Protein AF-A0A1I2FIY3-F1 (afdb_monomer_lite)

Organism: NCBI:txid684063

Secondary structure (DSSP, 8-state):
---SSTT---TTSB-BHHHHHHHHHHHTTGGGSPPPPP--TTS-TTSTTHHHHHHHHHTTSS---TTS---TTSBPBHHHHHHHHHHHHHHHS--PPPPHHHHHHHHTT-TTGGGS-GGGHHHHHHHHHTTSS--BTTTB--TTSBPBHHHHHHHHHHHHHHTTSS--

Foldseek 3Di:
DDAPDDPHNQQFDFFFLLVLLVCQCVLLVVLPDDQADQQAPVQDPPDPSRSSNSSLVVLPLAAADPVRHRRRRHGDFLLRSLLSLLSVLCSLPPDDFDDPVQLCVQLVQAPCSVVRDPVSSRSQSSCSVLVLDDDPPHRHSRRGHGDGNNNSVSSSVSSCCSSVVDDD

Structure (mmCIF, N/CA/C/O backbone):
data_AF-A0A1I2FIY3-F1
#
_entry.id   AF-A0A1I2FIY3-F1
#
loop_
_atom_site.group_PDB
_atom_site.id
_atom_site.type_symbol
_atom_site.label_atom_id
_atom_site.label_alt_id
_atom_site.label_comp_id
_atom_site.label_asym_id
_atom_site.label_entity_id
_atom_site.label_seq_id
_atom_site.pdbx_PDB_ins_code
_atom_site.Cartn_x
_atom_site.Cartn_y
_atom_site.Cartn_z
_atom_site.occupancy
_atom_site.B_iso_or_equiv
_atom_site.auth_seq_id
_atom_site.auth_comp_id
_atom_site.auth_asym_id
_atom_site.auth_atom_id
_atom_site.pdbx_PDB_model_num
ATOM 1 N N . MET A 1 1 ? -5.330 -11.007 -13.361 1.00 58.09 1 MET A N 1
ATOM 2 C CA . MET A 1 1 ? -4.028 -11.355 -12.741 1.00 58.09 1 MET A CA 1
ATOM 3 C C . MET A 1 1 ? -3.513 -12.671 -13.318 1.00 58.09 1 MET A C 1
ATOM 5 O O . MET A 1 1 ? -4.292 -13.612 -13.394 1.00 58.09 1 MET A O 1
ATOM 9 N N . LYS A 1 2 ? -2.235 -12.756 -13.716 1.00 60.94 2 LYS A N 1
ATOM 10 C CA . LYS A 1 2 ? -1.605 -14.008 -14.195 1.00 60.94 2 LYS A CA 1
ATOM 11 C C . LYS A 1 2 ? -1.086 -14.846 -13.016 1.00 60.94 2 LYS A C 1
ATOM 13 O O . LYS A 1 2 ? -0.684 -14.254 -12.020 1.00 60.94 2 LYS A O 1
ATOM 18 N N . GLY A 1 3 ? -1.134 -16.181 -13.097 1.00 55.81 3 GLY A N 1
ATOM 19 C CA . GLY A 1 3 ? -0.584 -17.090 -12.071 1.00 55.81 3 GLY A CA 1
ATOM 20 C C . GLY A 1 3 ? 0.944 -17.004 -11.951 1.00 55.81 3 GLY A C 1
ATOM 21 O O . GLY A 1 3 ? 1.588 -16.345 -12.761 1.00 55.81 3 GLY A O 1
ATOM 22 N N . THR A 1 4 ? 1.531 -17.671 -10.956 1.00 62.41 4 THR A N 1
ATOM 23 C CA . THR A 1 4 ? 2.983 -17.638 -10.679 1.00 62.41 4 THR A CA 1
ATOM 24 C C . THR A 1 4 ? 3.798 -18.606 -11.548 1.00 62.41 4 THR A C 1
ATOM 26 O O . THR A 1 4 ? 4.973 -18.816 -11.275 1.00 62.41 4 THR A O 1
ATOM 29 N N . GLY A 1 5 ? 3.172 -19.213 -12.562 1.00 55.84 5 GLY A N 1
ATOM 30 C CA . GLY A 1 5 ? 3.678 -20.379 -13.296 1.00 55.84 5 GLY A CA 1
ATOM 31 C C . GLY A 1 5 ? 2.859 -21.639 -12.986 1.00 55.84 5 GLY A C 1
ATOM 32 O O . GLY A 1 5 ? 2.081 -21.653 -12.032 1.00 55.84 5 GLY A O 1
ATOM 33 N N . ASP A 1 6 ? 2.977 -22.667 -13.829 1.00 62.19 6 ASP A N 1
ATOM 34 C CA . ASP A 1 6 ? 2.450 -24.026 -13.599 1.00 62.19 6 ASP A CA 1
ATOM 35 C C . ASP A 1 6 ? 0.972 -24.110 -13.165 1.00 62.19 6 ASP A C 1
ATOM 37 O O . ASP A 1 6 ? 0.615 -24.847 -12.247 1.00 62.19 6 ASP A O 1
ATOM 41 N N . ASN A 1 7 ? 0.089 -23.316 -13.788 1.00 57.41 7 ASN A N 1
ATOM 42 C CA . ASN A 1 7 ? -1.340 -23.215 -13.436 1.00 57.41 7 ASN A CA 1
ATOM 43 C C . ASN A 1 7 ? -1.633 -22.863 -11.960 1.00 57.41 7 ASN A C 1
ATOM 45 O O . ASN A 1 7 ? -2.764 -23.016 -11.497 1.00 57.41 7 ASN A O 1
ATOM 49 N N . THR A 1 8 ? -0.652 -22.343 -11.219 1.00 71.69 8 THR A N 1
ATOM 50 C CA . THR A 1 8 ? -0.778 -22.105 -9.780 1.00 71.69 8 THR A CA 1
ATOM 51 C C . THR A 1 8 ? -0.903 -20.610 -9.484 1.00 71.69 8 THR A C 1
ATOM 53 O O . THR A 1 8 ? -0.129 -19.783 -9.964 1.00 71.69 8 THR A O 1
ATOM 56 N N . PHE A 1 9 ? -1.917 -20.230 -8.701 1.00 70.44 9 PHE A N 1
ATOM 57 C CA . PHE A 1 9 ? -2.157 -18.830 -8.321 1.00 70.44 9 PHE A CA 1
ATOM 58 C C . PHE A 1 9 ? -1.342 -18.382 -7.094 1.00 70.44 9 PHE A C 1
ATOM 60 O O . PHE A 1 9 ? -1.102 -17.186 -6.943 1.00 70.44 9 PHE A O 1
ATOM 67 N N . SER A 1 10 ? -0.910 -19.325 -6.247 1.00 82.75 10 SER A N 1
ATOM 68 C CA . SER A 1 10 ? -0.116 -19.101 -5.023 1.00 82.75 10 SER A CA 1
ATOM 69 C C . SER A 1 10 ? -0.698 -18.012 -4.097 1.00 82.75 10 SER A C 1
ATOM 71 O O . SER A 1 10 ? -0.029 -17.020 -3.812 1.00 82.75 10 SER A O 1
ATOM 73 N N . PRO A 1 11 ? -1.956 -18.162 -3.628 1.00 85.69 11 PRO A N 1
ATOM 74 C CA . PRO A 1 11 ? -2.692 -17.100 -2.931 1.00 85.69 11 PRO A CA 1
ATOM 75 C C . PRO A 1 11 ? -2.042 -16.636 -1.622 1.00 85.69 11 PRO A C 1
ATOM 77 O O . PRO A 1 11 ? -2.090 -15.450 -1.316 1.00 85.69 11 PRO A O 1
ATOM 80 N N . ASN A 1 12 ? -1.422 -17.559 -0.883 1.00 90.44 12 ASN A N 1
ATOM 81 C CA . ASN A 1 12 ? -0.851 -17.308 0.445 1.00 90.44 12 ASN A CA 1
ATOM 82 C C . ASN A 1 12 ? 0.623 -16.889 0.397 1.00 90.44 12 ASN A C 1
ATOM 84 O O . ASN A 1 12 ? 1.270 -16.825 1.434 1.00 90.44 12 ASN A O 1
ATOM 88 N N . ARG A 1 13 ? 1.177 -16.682 -0.802 1.00 93.75 13 ARG A N 1
ATOM 89 C CA . ARG A 1 13 ? 2.555 -16.232 -0.949 1.00 93.75 13 ARG A CA 1
ATOM 90 C C . ARG A 1 13 ? 2.611 -14.728 -0.711 1.00 93.75 13 ARG A C 1
ATOM 92 O O . ARG A 1 13 ? 1.817 -13.988 -1.305 1.00 93.75 13 ARG A O 1
ATOM 99 N N . ASP A 1 14 ? 3.576 -14.309 0.092 1.00 96.38 14 ASP A N 1
ATOM 100 C CA . ASP A 1 14 ? 3.977 -12.913 0.203 1.00 96.38 14 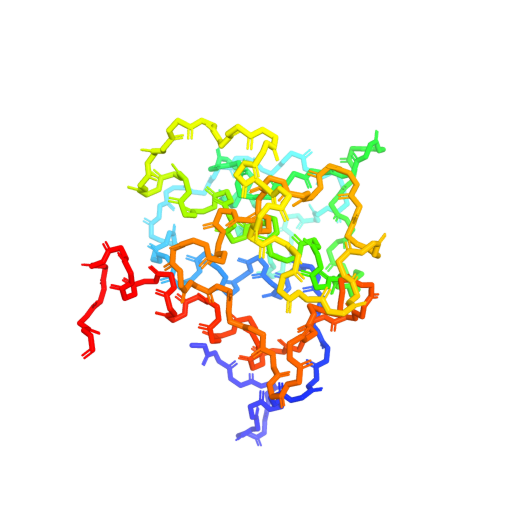ASP A CA 1
ATOM 101 C C . ASP A 1 14 ? 4.401 -12.389 -1.176 1.00 96.38 14 ASP A C 1
ATOM 103 O O . ASP A 1 14 ? 4.859 -13.145 -2.048 1.00 96.38 14 ASP A O 1
ATOM 107 N N . ILE A 1 15 ? 4.161 -11.103 -1.413 1.00 95.94 15 ILE A N 1
ATOM 108 C CA . ILE A 1 15 ? 4.504 -10.473 -2.688 1.00 95.94 15 ILE A CA 1
ATOM 109 C C . ILE A 1 15 ? 5.506 -9.348 -2.505 1.00 95.94 15 ILE A C 1
ATOM 111 O O . ILE A 1 15 ? 5.548 -8.665 -1.477 1.00 95.94 15 ILE A O 1
ATOM 115 N N . THR A 1 16 ? 6.303 -9.136 -3.545 1.00 97.50 16 THR A N 1
ATOM 116 C CA . THR A 1 16 ? 7.218 -8.003 -3.584 1.00 97.50 16 THR A CA 1
ATOM 117 C C . THR A 1 16 ? 6.464 -6.704 -3.838 1.00 97.50 16 THR A C 1
ATOM 119 O O . THR A 1 16 ? 5.336 -6.675 -4.343 1.00 97.50 16 THR A O 1
ATOM 122 N N . ARG A 1 17 ? 7.118 -5.587 -3.537 1.00 97.50 17 ARG A N 1
ATOM 123 C CA . ARG A 1 17 ? 6.605 -4.253 -3.839 1.00 97.50 17 ARG A CA 1
ATOM 124 C C . ARG A 1 17 ? 6.393 -4.039 -5.345 1.00 97.50 17 ARG A C 1
ATOM 126 O O . ARG A 1 17 ? 5.441 -3.363 -5.717 1.00 97.50 17 ARG A O 1
ATOM 133 N N . SER A 1 18 ? 7.223 -4.631 -6.209 1.00 97.19 18 SER A N 1
ATOM 134 C CA . SER A 1 18 ? 7.017 -4.609 -7.665 1.00 97.19 18 SER A CA 1
ATOM 135 C C . SER A 1 18 ? 5.781 -5.401 -8.104 1.00 97.19 18 SER A C 1
ATOM 137 O O . SER A 1 18 ? 4.975 -4.889 -8.878 1.00 97.19 18 SER A O 1
ATOM 139 N N . GLU A 1 19 ? 5.580 -6.609 -7.569 1.00 96.50 19 GLU A N 1
ATOM 140 C CA . GLU A 1 19 ? 4.379 -7.413 -7.826 1.00 96.50 19 GLU A CA 1
ATOM 141 C C . GLU A 1 19 ? 3.108 -6.723 -7.327 1.00 96.50 19 GLU A C 1
ATOM 143 O O . GLU A 1 19 ? 2.074 -6.774 -7.993 1.00 96.50 19 GLU A O 1
ATOM 148 N N . PHE A 1 20 ? 3.186 -6.046 -6.181 1.00 97.12 20 PHE A N 1
ATOM 149 C CA . PHE A 1 20 ? 2.097 -5.229 -5.663 1.00 97.12 20 PHE A CA 1
ATOM 150 C C . PHE A 1 20 ? 1.716 -4.119 -6.652 1.00 97.12 20 PHE A C 1
ATOM 152 O O . PHE A 1 20 ? 0.546 -4.009 -7.024 1.00 97.12 20 PHE A O 1
ATOM 159 N N . SER A 1 21 ? 2.694 -3.324 -7.103 1.00 96.25 21 SER A N 1
ATOM 160 C CA . SER A 1 21 ? 2.463 -2.222 -8.046 1.00 96.25 21 SER A CA 1
ATOM 161 C C . SER A 1 21 ? 1.839 -2.709 -9.352 1.00 96.25 21 SER A C 1
ATOM 163 O O . SER A 1 21 ? 0.859 -2.125 -9.809 1.00 96.25 21 SER A O 1
ATOM 165 N N . GLU A 1 22 ? 2.344 -3.813 -9.909 1.00 95.62 22 GLU A N 1
ATOM 166 C CA . GLU A 1 22 ? 1.779 -4.451 -11.104 1.00 95.62 22 GLU A CA 1
ATOM 167 C C . GLU A 1 22 ? 0.295 -4.795 -10.913 1.00 95.62 22 GLU A C 1
ATOM 169 O O . GLU A 1 22 ? -0.540 -4.451 -11.749 1.00 95.62 22 GLU A O 1
ATOM 174 N N . ILE A 1 23 ? -0.064 -5.448 -9.800 1.00 95.19 23 ILE A N 1
ATOM 175 C CA . ILE A 1 23 ? -1.453 -5.855 -9.535 1.00 95.19 23 ILE A CA 1
ATOM 176 C C . ILE A 1 23 ? -2.378 -4.638 -9.454 1.00 95.19 23 ILE A C 1
ATOM 178 O O . ILE A 1 23 ? -3.481 -4.686 -10.000 1.00 95.19 23 ILE A O 1
ATOM 182 N N . VAL A 1 24 ? -1.945 -3.561 -8.794 1.00 95.50 24 VAL A N 1
ATOM 183 C CA . VAL A 1 24 ? -2.753 -2.343 -8.643 1.00 95.50 24 VAL A CA 1
ATOM 184 C C . VAL A 1 24 ? -2.926 -1.625 -9.980 1.00 95.50 24 VAL A C 1
ATOM 186 O O . VAL A 1 24 ? -4.054 -1.321 -10.355 1.00 95.50 24 VAL A O 1
ATOM 189 N N . VAL A 1 25 ? -1.846 -1.405 -10.732 1.00 95.06 25 VAL A N 1
ATOM 190 C CA . VAL A 1 25 ? -1.891 -0.700 -12.026 1.00 95.06 25 VAL A CA 1
ATOM 191 C C . VAL A 1 25 ? -2.724 -1.466 -13.050 1.00 95.06 25 VAL A C 1
ATOM 193 O O . VAL A 1 25 ? -3.577 -0.879 -13.719 1.00 95.06 25 VAL A O 1
ATOM 196 N N . VAL A 1 26 ? -2.543 -2.788 -13.133 1.00 93.31 26 VAL A N 1
ATOM 197 C CA . VAL A 1 26 ? -3.363 -3.650 -13.994 1.00 93.31 26 VAL A CA 1
ATOM 198 C C . VAL A 1 26 ? -4.818 -3.660 -13.529 1.00 93.31 26 VAL A C 1
ATOM 200 O O . VAL A 1 26 ? -5.720 -3.578 -14.358 1.00 93.31 26 VAL A O 1
ATOM 203 N N . GLY A 1 27 ? -5.063 -3.759 -12.219 1.00 92.00 27 GLY A N 1
ATOM 204 C CA . GLY A 1 27 ? -6.411 -3.783 -11.649 1.00 92.00 27 GLY A CA 1
ATOM 205 C C . GLY A 1 27 ? -7.201 -2.506 -11.926 1.00 92.00 27 GLY A C 1
ATOM 206 O O . GLY A 1 27 ? -8.390 -2.578 -12.209 1.00 92.00 27 GLY A O 1
ATOM 207 N N . LEU A 1 28 ? -6.527 -1.357 -11.912 1.00 92.44 28 LEU A N 1
ATOM 208 C CA . LEU A 1 28 ? -7.104 -0.049 -12.222 1.00 92.44 28 LEU A CA 1
ATOM 209 C C . LEU A 1 28 ? -7.188 0.246 -13.731 1.00 92.44 28 LEU A C 1
ATOM 211 O O . LEU A 1 28 ? -7.662 1.311 -14.112 1.00 92.44 28 LEU A O 1
ATOM 215 N N . GLY A 1 29 ? -6.722 -0.661 -14.598 1.00 91.50 29 GLY A N 1
ATOM 216 C CA . GLY A 1 29 ? -6.761 -0.474 -16.052 1.00 91.50 29 GLY A CA 1
ATOM 217 C C . GLY A 1 29 ? -5.789 0.586 -16.585 1.00 91.50 29 GLY A C 1
ATOM 218 O O . GLY A 1 29 ? -5.954 1.054 -17.708 1.00 91.50 29 GLY A O 1
ATOM 219 N N . LEU A 1 30 ? -4.759 0.954 -15.817 1.00 90.19 30 LEU A N 1
ATOM 220 C CA . LEU A 1 30 ? -3.851 2.062 -16.147 1.00 90.19 30 LEU A CA 1
ATOM 221 C C . LEU A 1 30 ? -2.759 1.688 -17.167 1.00 90.19 30 LEU A C 1
ATOM 223 O O . LEU A 1 30 ? -2.071 2.562 -17.679 1.00 90.19 30 LEU A O 1
ATOM 227 N N . MET A 1 31 ? -2.619 0.402 -17.509 1.00 84.12 31 MET A N 1
ATOM 228 C CA . MET A 1 31 ? -1.607 -0.097 -18.461 1.00 84.12 31 MET A CA 1
ATOM 229 C C . MET A 1 31 ? -1.824 0.346 -19.918 1.00 84.12 31 MET A C 1
ATOM 231 O O . MET A 1 31 ? -0.981 0.072 -20.765 1.00 84.12 31 MET A O 1
ATOM 235 N N . GLY A 1 32 ? -2.964 0.969 -20.232 1.00 77.81 32 GLY A N 1
ATOM 236 C CA . GLY A 1 32 ? -3.255 1.510 -21.563 1.00 77.81 32 GLY A CA 1
ATOM 237 C C . GLY A 1 32 ? -2.797 2.956 -21.773 1.00 77.81 32 GLY A C 1
ATOM 238 O O . GLY A 1 32 ? -3.066 3.512 -22.834 1.00 77.81 32 GLY A O 1
ATOM 239 N N . LEU A 1 33 ? -2.178 3.573 -20.765 1.00 78.06 33 LEU A N 1
ATOM 240 C CA . LEU A 1 33 ? -1.706 4.954 -20.811 1.00 78.06 33 LEU A CA 1
ATOM 241 C C . LEU A 1 33 ? -0.295 5.047 -21.398 1.00 78.06 33 LEU A C 1
ATOM 243 O O . LEU A 1 33 ? 0.456 4.068 -21.395 1.00 78.06 33 LEU A O 1
ATOM 247 N N . ASP A 1 34 ? 0.070 6.245 -21.857 1.00 86.44 34 ASP A N 1
ATOM 248 C CA . ASP A 1 34 ? 1.459 6.553 -22.190 1.00 86.44 34 ASP A CA 1
ATOM 249 C C . ASP A 1 34 ? 2.337 6.325 -20.955 1.00 86.44 34 ASP A C 1
ATOM 251 O O . ASP A 1 34 ? 2.010 6.769 -19.851 1.00 86.44 34 ASP A O 1
ATOM 255 N N . ILE A 1 35 ? 3.437 5.594 -21.138 1.00 85.69 35 ILE A N 1
ATOM 256 C CA . ILE A 1 35 ? 4.333 5.225 -20.042 1.00 85.69 35 ILE A CA 1
ATOM 257 C C . ILE A 1 35 ? 5.174 6.462 -19.684 1.00 85.69 35 ILE A C 1
ATOM 259 O O . ILE A 1 35 ? 5.921 6.944 -20.542 1.00 85.69 35 ILE A O 1
ATOM 263 N N . PRO A 1 36 ? 5.057 6.995 -18.454 1.00 88.75 36 PRO A N 1
ATOM 264 C CA . PRO A 1 36 ? 5.842 8.142 -18.018 1.00 88.75 36 PRO A CA 1
ATOM 265 C C . PRO A 1 36 ? 7.298 7.737 -17.758 1.00 88.75 36 PRO A C 1
ATOM 267 O O . PRO A 1 36 ? 7.632 6.556 -17.679 1.00 88.75 36 PRO A O 1
ATOM 270 N N . GLU A 1 37 ? 8.177 8.724 -17.589 1.00 90.31 37 GLU A N 1
ATOM 271 C CA . GLU A 1 37 ? 9.572 8.464 -17.231 1.00 90.31 37 GLU A CA 1
ATOM 272 C C . GLU A 1 37 ? 9.677 7.853 -15.823 1.00 90.31 37 GLU A C 1
ATOM 274 O O . GLU A 1 37 ? 9.100 8.356 -14.853 1.00 90.31 37 GLU A O 1
ATOM 279 N N . ASN A 1 38 ? 10.438 6.765 -15.693 1.00 90.44 38 ASN A N 1
ATOM 280 C CA . ASN A 1 38 ? 10.755 6.192 -14.393 1.00 90.44 38 ASN A CA 1
ATOM 281 C C . ASN A 1 38 ? 11.765 7.068 -13.628 1.00 90.44 38 ASN A C 1
ATOM 283 O O . ASN A 1 38 ? 12.889 7.290 -14.070 1.00 90.44 38 ASN A O 1
ATOM 287 N N . ASN A 1 39 ? 11.381 7.477 -12.418 1.00 91.00 39 ASN A N 1
ATOM 288 C CA . ASN A 1 39 ? 12.178 8.343 -11.545 1.00 91.00 39 ASN A CA 1
ATOM 289 C C . ASN A 1 39 ? 13.011 7.584 -10.491 1.00 91.00 39 ASN A C 1
ATOM 291 O O . ASN A 1 39 ? 13.671 8.214 -9.662 1.00 91.00 39 ASN A O 1
ATOM 295 N N . PHE A 1 40 ? 12.985 6.246 -10.480 1.00 96.62 40 PHE A N 1
ATOM 296 C CA . PHE A 1 40 ? 13.719 5.430 -9.508 1.00 96.62 40 PHE A CA 1
ATOM 297 C C . PHE A 1 40 ? 14.976 4.815 -10.120 1.00 96.62 40 PHE A C 1
ATOM 299 O O . PHE A 1 40 ? 14.909 4.017 -11.055 1.00 96.62 40 PHE A O 1
ATOM 306 N N . SER A 1 41 ? 16.135 5.131 -9.541 1.00 96.38 41 SER A N 1
ATOM 307 C CA . SER A 1 41 ? 17.436 4.648 -10.025 1.00 96.38 41 SER A CA 1
ATOM 308 C C . SER A 1 41 ? 17.655 3.144 -9.828 1.00 96.38 41 SER A C 1
ATOM 310 O O . SER A 1 41 ? 18.460 2.545 -10.538 1.00 96.38 41 SER A O 1
ATOM 312 N N . ASP A 1 42 ? 16.938 2.517 -8.892 1.00 97.25 42 ASP A N 1
ATOM 313 C CA . ASP A 1 42 ? 16.957 1.073 -8.636 1.00 97.25 42 ASP A CA 1
ATOM 314 C C . ASP A 1 42 ? 15.889 0.296 -9.427 1.00 97.25 42 ASP A C 1
ATOM 316 O O . ASP A 1 42 ? 15.670 -0.895 -9.188 1.00 97.25 42 ASP A O 1
ATOM 320 N N . VAL A 1 43 ? 15.238 0.948 -10.393 1.00 97.19 43 VAL A N 1
ATOM 321 C CA . VAL A 1 43 ? 14.301 0.331 -11.336 1.00 97.19 43 VAL A CA 1
ATOM 322 C C . VAL A 1 43 ? 14.908 0.413 -12.742 1.00 97.19 43 VAL A C 1
ATOM 324 O O . VAL A 1 43 ? 14.831 1.448 -13.398 1.00 97.19 43 VAL A O 1
ATOM 327 N N . PRO A 1 44 ? 15.569 -0.654 -13.224 1.00 95.31 44 PRO A N 1
ATOM 328 C CA . PRO A 1 44 ? 16.124 -0.671 -14.574 1.00 95.31 44 PRO A CA 1
ATOM 329 C C . PRO A 1 44 ? 15.023 -0.609 -15.638 1.00 95.31 44 PRO A C 1
ATOM 331 O O . PRO A 1 44 ? 14.011 -1.287 -15.496 1.00 95.31 44 PRO A O 1
ATOM 334 N N . ALA A 1 45 ? 15.277 0.070 -16.761 1.00 92.88 45 ALA A N 1
ATOM 335 C CA . ALA A 1 45 ? 14.368 0.104 -17.920 1.00 92.88 45 ALA A CA 1
ATOM 336 C C . ALA A 1 45 ? 14.037 -1.290 -18.499 1.00 92.88 45 ALA A C 1
ATOM 338 O O . ALA A 1 45 ? 13.052 -1.468 -19.205 1.00 92.88 45 ALA A O 1
ATOM 339 N N . SER A 1 46 ? 14.870 -2.299 -18.221 1.00 94.31 46 SER A N 1
ATOM 340 C CA . SER A 1 46 ? 14.640 -3.692 -18.620 1.00 94.31 46 SER A CA 1
ATOM 341 C C . SER A 1 46 ? 13.830 -4.506 -17.606 1.00 94.31 46 SER A C 1
ATOM 343 O O . SER A 1 46 ? 13.546 -5.680 -17.856 1.00 94.31 46 SER A O 1
ATOM 345 N N . ALA A 1 47 ? 13.490 -3.939 -16.446 1.00 95.38 47 ALA A N 1
ATOM 346 C CA . ALA A 1 47 ? 12.714 -4.637 -15.436 1.00 95.38 47 ALA A CA 1
ATOM 347 C C . ALA A 1 47 ? 11.273 -4.831 -15.917 1.00 95.38 47 ALA A C 1
ATOM 349 O O . ALA A 1 47 ? 10.624 -3.901 -16.382 1.00 95.38 47 ALA A O 1
ATOM 350 N N . TRP A 1 48 ? 10.737 -6.039 -15.741 1.00 94.69 48 TRP A N 1
ATOM 351 C CA . TRP A 1 48 ? 9.371 -6.373 -16.163 1.00 94.69 48 TRP A CA 1
ATOM 352 C C . TRP A 1 48 ? 8.291 -5.511 -15.489 1.00 94.69 48 TRP A C 1
ATOM 354 O O . TRP A 1 48 ? 7.190 -5.401 -16.013 1.00 94.69 48 TRP A O 1
ATOM 364 N N . TYR A 1 49 ? 8.611 -4.922 -14.334 1.00 94.56 49 TYR A N 1
ATOM 365 C CA . TYR A 1 49 ? 7.732 -4.066 -13.542 1.00 94.56 49 TYR A CA 1
ATOM 366 C C . TYR A 1 49 ? 7.969 -2.568 -13.768 1.00 94.56 49 TYR A C 1
ATOM 368 O O . TYR A 1 49 ? 7.350 -1.764 -13.074 1.00 94.56 49 TYR A O 1
ATOM 376 N N . GLU A 1 50 ? 8.879 -2.173 -14.663 1.00 95.81 50 GLU A N 1
ATOM 377 C CA . GLU A 1 50 ? 9.269 -0.768 -14.821 1.00 95.81 50 GLU A CA 1
ATOM 378 C C . GLU A 1 50 ? 8.070 0.113 -15.191 1.00 95.81 50 GLU A C 1
ATOM 380 O O . GLU A 1 50 ? 7.741 1.012 -14.416 1.00 95.81 50 GLU A O 1
ATOM 385 N N . ASN A 1 51 ? 7.336 -0.241 -16.251 1.00 95.00 51 ASN A N 1
ATOM 386 C CA . ASN A 1 51 ? 6.134 0.483 -16.672 1.00 95.00 51 ASN A CA 1
ATOM 387 C C . ASN A 1 51 ? 5.134 0.664 -15.520 1.00 95.00 51 ASN A C 1
ATOM 389 O O . ASN A 1 51 ? 4.633 1.759 -15.277 1.00 95.00 51 ASN A O 1
ATOM 393 N N . SER A 1 52 ? 4.850 -0.411 -14.783 1.00 95.44 52 SER A N 1
ATOM 394 C CA . SER A 1 52 ? 3.889 -0.383 -13.678 1.00 95.44 52 SER A CA 1
ATOM 395 C C . SER A 1 52 ? 4.357 0.507 -12.535 1.00 95.44 52 SER A C 1
ATOM 397 O O . SER A 1 52 ? 3.556 1.212 -11.928 1.00 95.44 52 SER A O 1
ATOM 399 N N . VAL A 1 53 ? 5.654 0.521 -12.237 1.00 96.44 53 VAL A N 1
ATOM 400 C CA . VAL A 1 53 ? 6.200 1.418 -11.217 1.00 96.44 53 VAL A CA 1
ATOM 401 C C . VAL A 1 53 ? 6.169 2.869 -11.687 1.00 96.44 53 VAL A C 1
ATOM 403 O O . VAL A 1 53 ? 5.771 3.729 -10.902 1.00 96.44 53 VAL A O 1
ATOM 406 N N . ALA A 1 54 ? 6.521 3.139 -12.945 1.00 95.88 54 ALA A N 1
ATOM 407 C CA . ALA A 1 54 ? 6.479 4.478 -13.521 1.00 95.88 54 ALA A CA 1
ATOM 408 C C . ALA A 1 54 ? 5.052 5.048 -13.477 1.00 95.88 54 ALA A C 1
ATOM 410 O O . ALA A 1 54 ? 4.827 6.114 -12.905 1.00 95.88 54 ALA A O 1
ATOM 411 N N . ILE A 1 55 ? 4.066 4.283 -13.959 1.00 96.00 55 ILE A N 1
ATOM 412 C CA . ILE A 1 55 ? 2.647 4.659 -13.925 1.00 96.00 55 ILE A CA 1
ATOM 413 C C . ILE A 1 55 ? 2.173 4.859 -12.479 1.00 96.00 55 ILE A C 1
ATOM 415 O O . ILE A 1 55 ? 1.607 5.897 -12.144 1.00 96.00 55 ILE A O 1
ATOM 419 N N . ALA A 1 56 ? 2.427 3.904 -11.578 1.00 95.94 56 ALA A N 1
ATOM 420 C CA . ALA A 1 56 ? 1.996 4.031 -10.184 1.00 95.94 56 ALA A CA 1
ATOM 421 C C . ALA A 1 56 ? 2.629 5.238 -9.470 1.00 95.94 56 ALA A C 1
ATOM 423 O O . ALA A 1 56 ? 2.011 5.810 -8.568 1.00 95.94 56 ALA A O 1
ATOM 424 N N . SER A 1 57 ? 3.855 5.606 -9.845 1.00 95.94 57 SER A N 1
ATOM 425 C CA . SER A 1 57 ? 4.560 6.775 -9.323 1.00 95.94 57 SER A CA 1
ATOM 426 C C . SER A 1 57 ? 3.966 8.080 -9.842 1.00 95.94 57 SER A C 1
ATOM 428 O O . SER A 1 57 ? 3.737 8.985 -9.044 1.00 95.94 57 SER A O 1
ATOM 430 N N . GLU A 1 58 ? 3.669 8.160 -11.140 1.00 94.88 58 GLU A N 1
ATOM 431 C CA . GLU A 1 58 ? 3.037 9.325 -11.778 1.00 94.88 58 GLU A CA 1
ATOM 432 C C . GLU A 1 58 ? 1.685 9.652 -11.136 1.00 94.88 58 GLU A C 1
ATOM 434 O O . GLU A 1 58 ? 1.408 10.789 -10.763 1.00 94.88 58 GLU A O 1
ATOM 439 N N . PHE A 1 59 ? 0.874 8.623 -10.881 1.00 94.25 59 PHE A N 1
ATOM 440 C CA . PHE A 1 59 ? -0.398 8.781 -10.176 1.00 94.25 59 PHE A CA 1
ATOM 441 C C . PHE A 1 59 ? -0.236 8.970 -8.658 1.00 94.25 59 PHE A C 1
ATOM 443 O O . PHE A 1 59 ? -1.214 9.174 -7.947 1.00 94.25 59 PHE A O 1
ATOM 450 N N . GLY A 1 60 ? 0.981 8.897 -8.117 1.00 94.94 60 GLY A N 1
ATOM 451 C CA . GLY A 1 60 ? 1.245 9.062 -6.687 1.00 94.94 60 GLY A CA 1
ATOM 452 C C . GLY A 1 60 ? 0.730 7.919 -5.805 1.00 94.94 60 GLY A C 1
ATOM 453 O O . GLY A 1 60 ? 0.714 8.062 -4.578 1.00 94.94 60 GLY A O 1
ATOM 454 N N . ILE A 1 61 ? 0.339 6.786 -6.399 1.00 96.31 61 ILE A N 1
ATOM 455 C CA . ILE A 1 61 ? -0.026 5.541 -5.703 1.00 96.31 61 ILE A CA 1
ATOM 456 C C . ILE A 1 61 ? 1.212 5.017 -4.968 1.00 96.31 61 ILE A C 1
ATOM 458 O O . ILE A 1 61 ? 1.202 4.779 -3.753 1.00 96.31 61 ILE A O 1
ATOM 462 N N . VAL A 1 62 ? 2.316 4.916 -5.704 1.00 95.19 62 VAL A N 1
ATOM 463 C CA . VAL A 1 62 ? 3.630 4.543 -5.192 1.00 95.19 62 VAL A CA 1
ATOM 464 C C . VAL A 1 62 ? 4.449 5.797 -4.924 1.00 95.19 62 VAL A C 1
ATOM 466 O O . VAL A 1 62 ? 4.377 6.790 -5.636 1.00 95.19 62 VAL A O 1
ATOM 469 N N . ARG A 1 63 ? 5.259 5.737 -3.868 1.00 94.00 63 ARG A N 1
ATOM 470 C CA . ARG A 1 63 ? 6.313 6.715 -3.584 1.00 94.00 63 ARG A CA 1
ATOM 471 C C . ARG A 1 63 ? 7.592 5.967 -3.239 1.00 94.00 63 ARG A C 1
ATOM 473 O O . ARG A 1 63 ? 7.511 4.856 -2.707 1.00 94.00 63 ARG A O 1
ATOM 480 N N . GLY A 1 64 ? 8.744 6.565 -3.520 1.00 91.25 64 GLY A N 1
ATOM 481 C CA . GLY A 1 64 ? 10.026 6.047 -3.049 1.00 91.25 64 GLY A CA 1
ATOM 482 C C . GLY A 1 64 ? 10.137 6.092 -1.527 1.00 91.25 64 GLY A C 1
ATOM 483 O O . GLY A 1 64 ? 9.362 6.765 -0.840 1.00 91.25 64 GLY A O 1
ATOM 484 N N . TYR A 1 65 ? 11.116 5.371 -1.001 1.00 91.62 65 TYR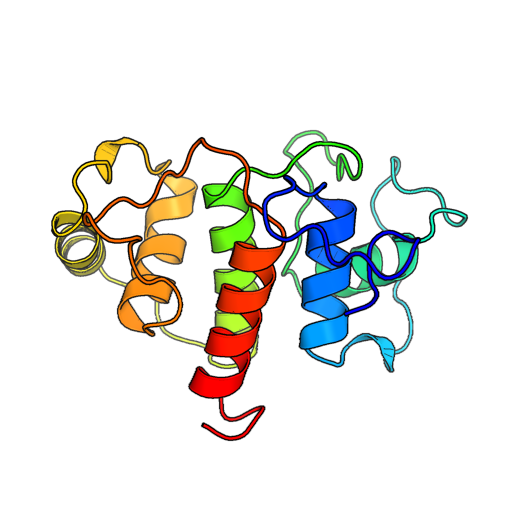 A N 1
ATOM 485 C CA . TYR A 1 65 ? 11.560 5.534 0.376 1.00 91.62 65 TYR A CA 1
ATOM 486 C C . TYR A 1 65 ? 12.334 6.851 0.542 1.00 91.62 65 TYR A C 1
ATOM 488 O O . TYR A 1 65 ? 12.636 7.548 -0.426 1.00 91.62 65 TYR A O 1
ATOM 496 N N . SER A 1 66 ? 12.674 7.211 1.782 1.00 90.00 66 SER A N 1
ATOM 497 C CA . SER A 1 66 ? 13.394 8.457 2.095 1.00 90.00 66 SER A CA 1
ATOM 498 C C . SER A 1 66 ? 14.769 8.572 1.426 1.00 90.00 66 SER A C 1
ATOM 500 O O . SER A 1 66 ? 15.284 9.675 1.276 1.00 90.00 66 SER A O 1
ATOM 502 N N . ASN A 1 67 ? 15.355 7.449 1.009 1.00 91.88 67 ASN A N 1
ATOM 503 C CA . ASN A 1 67 ? 16.600 7.383 0.245 1.00 91.88 67 ASN A CA 1
ATOM 504 C C . ASN A 1 67 ? 16.404 7.569 -1.275 1.00 91.88 67 ASN A C 1
ATOM 506 O O . ASN A 1 67 ? 17.370 7.445 -2.021 1.00 91.88 67 ASN A O 1
ATOM 510 N N . GLY A 1 68 ? 15.176 7.824 -1.736 1.00 91.69 68 GLY A N 1
ATOM 511 C CA . GLY A 1 68 ? 14.839 7.993 -3.150 1.00 91.69 68 GLY A CA 1
ATOM 512 C C . GLY A 1 68 ? 14.684 6.691 -3.940 1.00 91.69 68 GLY A C 1
ATOM 513 O O . GLY A 1 68 ? 14.419 6.756 -5.135 1.00 91.69 68 GLY A O 1
ATOM 514 N N . LEU A 1 69 ? 14.822 5.521 -3.306 1.00 96.62 69 LEU A N 1
ATOM 515 C CA . LEU A 1 69 ? 14.730 4.217 -3.975 1.00 96.62 69 LEU A CA 1
ATOM 516 C C . LEU A 1 69 ? 13.315 3.634 -3.913 1.00 96.62 69 LEU A C 1
ATOM 518 O O . LEU A 1 69 ? 12.549 3.918 -2.985 1.00 96.62 69 LEU A O 1
ATOM 522 N N . PHE A 1 70 ? 12.976 2.772 -4.869 1.00 97.19 70 PHE A N 1
ATOM 523 C CA . PHE A 1 70 ? 11.713 2.037 -4.880 1.00 97.19 70 PHE A CA 1
ATOM 524 C C . PHE A 1 70 ? 11.768 0.747 -4.046 1.00 97.19 70 PHE A C 1
ATOM 526 O O . PHE A 1 70 ? 10.786 0.417 -3.384 1.00 97.19 70 PHE A O 1
ATOM 533 N N . ASN A 1 71 ? 12.903 0.045 -4.038 1.00 96.88 71 ASN A N 1
ATOM 534 C CA . ASN A 1 71 ? 13.134 -1.287 -3.468 1.00 96.88 71 ASN A CA 1
ATOM 535 C C . ASN A 1 71 ? 12.138 -2.341 -3.980 1.00 96.88 71 ASN A C 1
ATOM 537 O O . ASN A 1 71 ? 11.450 -3.009 -3.205 1.00 96.88 71 ASN A O 1
ATOM 541 N N . GLY A 1 72 ? 12.056 -2.504 -5.304 1.00 95.81 72 GLY A N 1
ATOM 542 C CA . GLY A 1 72 ? 11.028 -3.336 -5.945 1.00 95.81 72 GLY A CA 1
ATOM 543 C C . GLY A 1 72 ? 11.031 -4.816 -5.552 1.00 95.81 72 GLY A C 1
ATOM 544 O O . GLY A 1 72 ? 9.964 -5.415 -5.470 1.00 95.81 72 GLY A O 1
ATOM 545 N N . ASN A 1 73 ? 12.198 -5.393 -5.253 1.00 96.44 73 ASN A N 1
ATOM 546 C CA . ASN A 1 73 ? 12.331 -6.807 -4.871 1.00 96.44 73 ASN A CA 1
ATOM 547 C C . ASN A 1 73 ? 12.077 -7.073 -3.380 1.00 96.44 73 ASN A C 1
ATOM 549 O O . ASN A 1 73 ? 12.104 -8.224 -2.954 1.00 96.44 73 ASN A O 1
ATOM 553 N N . GLN A 1 74 ? 11.860 -6.030 -2.579 1.00 97.06 74 GLN A N 1
ATOM 554 C CA . GLN A 1 74 ? 11.549 -6.182 -1.165 1.00 97.06 74 GLN A CA 1
ATOM 555 C C . GLN A 1 74 ? 10.088 -6.614 -1.000 1.00 97.06 74 GLN A C 1
ATOM 557 O O . GLN A 1 74 ? 9.200 -6.065 -1.659 1.00 97.06 74 GLN A O 1
ATOM 562 N N . GLU A 1 75 ? 9.832 -7.568 -0.106 1.00 97.62 75 GLU A N 1
ATOM 563 C CA . GLU A 1 75 ? 8.472 -7.886 0.337 1.00 97.62 75 GLU A CA 1
ATOM 564 C C . GLU A 1 75 ? 7.820 -6.650 0.962 1.00 97.62 75 GLU A C 1
ATOM 566 O O . GLU A 1 75 ? 8.463 -5.866 1.670 1.00 97.62 75 GLU A O 1
ATOM 571 N N . ILE A 1 76 ? 6.546 -6.442 0.642 1.00 97.19 76 ILE A N 1
ATOM 572 C CA . ILE A 1 76 ? 5.804 -5.269 1.096 1.00 97.19 76 ILE A CA 1
ATOM 573 C C . ILE A 1 76 ? 5.004 -5.610 2.353 1.00 97.19 76 ILE A C 1
ATOM 575 O O . ILE A 1 76 ? 4.255 -6.591 2.394 1.00 97.19 76 ILE A O 1
ATOM 579 N N . THR A 1 77 ? 5.127 -4.765 3.379 1.00 97.38 77 THR A N 1
ATOM 580 C CA . THR A 1 77 ? 4.302 -4.922 4.576 1.00 97.38 77 THR A CA 1
ATOM 581 C C . THR A 1 77 ? 2.851 -4.573 4.273 1.00 97.38 77 THR A C 1
ATOM 583 O O . THR A 1 77 ? 2.528 -3.767 3.392 1.00 97.38 77 THR A O 1
ATOM 586 N N . ARG A 1 78 ? 1.944 -5.147 5.052 1.00 96.12 78 ARG A N 1
ATOM 587 C CA . ARG A 1 78 ? 0.512 -4.935 4.911 1.00 96.12 78 ARG A CA 1
ATOM 588 C C . ARG A 1 78 ? 0.127 -3.472 5.097 1.00 96.12 78 ARG A C 1
ATOM 590 O O . ARG A 1 78 ? -0.663 -2.969 4.305 1.00 96.12 78 ARG A O 1
ATOM 597 N N . GLU A 1 79 ? 0.729 -2.754 6.049 1.00 96.50 79 GLU A N 1
ATOM 598 C CA . GLU A 1 79 ? 0.479 -1.313 6.210 1.00 96.50 79 GLU A CA 1
ATOM 599 C C . GLU A 1 79 ? 0.949 -0.488 5.002 1.00 96.50 79 GLU A C 1
ATOM 601 O O . GLU A 1 79 ? 0.255 0.436 4.586 1.00 96.50 79 GLU A O 1
ATOM 606 N N . GLN A 1 80 ? 2.086 -0.841 4.390 1.00 97.69 80 GLN A N 1
ATOM 607 C CA . GLN A 1 80 ? 2.574 -0.159 3.191 1.00 97.69 80 GLN A CA 1
ATOM 608 C C . GLN A 1 80 ? 1.634 -0.390 2.005 1.00 97.69 80 GLN A C 1
ATOM 610 O O . GLN A 1 80 ? 1.305 0.561 1.297 1.00 97.69 80 GLN A O 1
ATOM 615 N N . GLY A 1 81 ? 1.179 -1.631 1.811 1.00 97.69 81 GLY A N 1
ATOM 616 C CA . GLY A 1 81 ? 0.213 -1.970 0.768 1.00 97.69 81 GLY A CA 1
ATOM 617 C C . GLY A 1 81 ? -1.124 -1.250 0.961 1.00 97.69 81 GLY A C 1
ATOM 618 O O . GLY A 1 81 ? -1.632 -0.633 0.028 1.00 97.69 81 GLY A O 1
ATOM 619 N N . ILE A 1 82 ? -1.662 -1.245 2.184 1.00 97.38 82 ILE A N 1
ATOM 620 C CA . ILE A 1 82 ? -2.902 -0.530 2.532 1.00 97.38 82 ILE A CA 1
ATOM 621 C C . ILE A 1 82 ? -2.786 0.961 2.201 1.00 97.38 82 ILE A C 1
ATOM 623 O O . ILE A 1 82 ? -3.681 1.515 1.570 1.00 97.38 82 ILE A O 1
ATOM 627 N N . VAL A 1 83 ? -1.669 1.601 2.552 1.00 98.00 83 VAL A N 1
ATOM 628 C CA . VAL A 1 83 ? -1.433 3.018 2.239 1.00 98.00 83 VAL A CA 1
ATOM 629 C C . VAL A 1 83 ? -1.421 3.286 0.732 1.00 98.00 83 VAL A C 1
ATOM 631 O O . VAL A 1 83 ? -1.969 4.288 0.277 1.00 98.00 83 VAL A O 1
ATOM 634 N N . MET A 1 84 ? -0.854 2.388 -0.076 1.00 98.06 84 MET A N 1
ATOM 635 C CA . MET A 1 84 ? -0.914 2.530 -1.536 1.00 98.06 84 MET A CA 1
ATOM 636 C C . MET A 1 84 ? -2.336 2.374 -2.084 1.00 98.06 84 MET A C 1
ATOM 638 O O . MET A 1 84 ? -2.740 3.159 -2.939 1.00 98.06 84 MET A O 1
ATOM 642 N N . ILE A 1 85 ? -3.121 1.420 -1.570 1.00 98.25 85 ILE A N 1
ATOM 643 C CA . ILE A 1 85 ? -4.542 1.285 -1.939 1.00 98.25 85 ILE A CA 1
ATOM 644 C C . ILE A 1 85 ? -5.333 2.527 -1.516 1.00 98.25 85 ILE A C 1
ATOM 646 O O . ILE A 1 85 ? -6.196 2.973 -2.264 1.00 98.25 85 ILE A O 1
ATOM 650 N N . ALA A 1 86 ? -5.031 3.124 -0.361 1.00 98.12 86 ALA A N 1
ATOM 651 C CA . ALA A 1 86 ? -5.701 4.334 0.114 1.00 98.12 86 ALA A CA 1
ATOM 652 C C . ALA A 1 86 ? -5.433 5.527 -0.807 1.00 98.12 86 ALA A C 1
ATOM 654 O O . ALA A 1 86 ? -6.345 6.292 -1.117 1.00 98.12 86 ALA A O 1
ATOM 655 N N . ARG A 1 87 ? -4.203 5.646 -1.317 1.00 97.88 87 ARG A N 1
ATOM 656 C CA . ARG A 1 87 ? -3.855 6.648 -2.332 1.00 97.88 87 ARG A CA 1
ATOM 657 C C . ARG A 1 87 ? -4.616 6.409 -3.628 1.00 97.88 87 ARG A C 1
ATOM 659 O O . ARG A 1 87 ? -5.224 7.346 -4.129 1.00 97.88 87 ARG A O 1
ATOM 666 N N . ALA A 1 88 ? -4.650 5.169 -4.120 1.00 97.56 88 ALA A N 1
ATOM 667 C CA . ALA A 1 88 ? -5.448 4.813 -5.293 1.00 97.56 88 ALA A CA 1
ATOM 668 C C . ALA A 1 88 ? -6.937 5.148 -5.100 1.00 97.56 88 ALA A C 1
ATOM 670 O O . ALA A 1 88 ? -7.548 5.775 -5.960 1.00 97.56 88 ALA A O 1
ATOM 671 N N . TYR A 1 89 ? -7.499 4.808 -3.939 1.00 97.69 89 TYR A N 1
ATOM 672 C CA . TYR A 1 89 ? -8.869 5.152 -3.576 1.00 97.69 89 TYR A CA 1
ATOM 673 C C . TYR A 1 89 ? -9.111 6.661 -3.603 1.00 97.69 89 TYR A C 1
ATOM 675 O O . TYR A 1 89 ? -10.073 7.106 -4.217 1.00 97.69 89 TYR A O 1
ATOM 683 N N . ASN A 1 90 ? -8.226 7.456 -2.999 1.00 96.12 90 ASN A N 1
ATOM 684 C CA . ASN A 1 90 ? -8.379 8.907 -2.947 1.00 96.12 90 ASN A CA 1
ATOM 685 C C . ASN A 1 90 ? -8.189 9.592 -4.314 1.00 96.12 90 ASN A C 1
ATOM 687 O O . ASN A 1 90 ? -8.700 10.688 -4.511 1.00 96.12 90 ASN A O 1
ATOM 691 N N . LEU A 1 91 ? -7.472 8.974 -5.258 1.00 94.94 91 LEU A N 1
ATOM 692 C CA . LEU A 1 91 ? -7.409 9.462 -6.642 1.00 94.94 91 LEU A CA 1
ATOM 693 C C . LEU A 1 91 ? -8.749 9.293 -7.363 1.00 94.94 91 LEU A C 1
ATOM 695 O O . LEU A 1 91 ? -9.154 10.177 -8.111 1.00 94.94 91 LEU A O 1
ATOM 699 N N . ILE A 1 92 ? -9.423 8.162 -7.138 1.00 95.31 92 ILE A N 1
ATOM 700 C CA . ILE A 1 92 ? -10.702 7.835 -7.784 1.00 95.31 92 ILE A CA 1
ATOM 701 C C . ILE A 1 92 ? -11.862 8.566 -7.101 1.00 95.31 92 ILE A C 1
ATOM 703 O O . ILE A 1 92 ? -12.752 9.095 -7.761 1.00 95.31 92 ILE A O 1
ATOM 707 N N . ASN A 1 93 ? -11.843 8.607 -5.771 1.00 95.25 93 ASN A N 1
ATOM 708 C CA . ASN A 1 93 ? -12.859 9.228 -4.938 1.00 95.25 93 ASN A CA 1
ATOM 709 C C . ASN A 1 93 ? -12.195 10.160 -3.909 1.00 95.25 93 ASN A C 1
ATOM 711 O O . ASN A 1 93 ? -11.971 9.750 -2.765 1.00 95.25 93 ASN A O 1
ATOM 715 N N . PRO A 1 94 ? -11.850 11.403 -4.294 1.00 94.81 94 PRO A N 1
ATOM 716 C CA . PRO A 1 94 ? -11.234 12.366 -3.390 1.00 94.81 94 PRO A CA 1
ATOM 717 C C . PRO A 1 94 ? -12.140 12.682 -2.199 1.00 94.81 94 PRO A C 1
ATOM 719 O O . PRO A 1 94 ? -13.298 13.063 -2.369 1.00 94.81 94 PRO A O 1
ATOM 722 N N . GLN A 1 95 ? -11.605 12.554 -0.985 1.00 90.81 95 GLN A N 1
ATOM 723 C CA . GLN A 1 95 ? -12.340 12.815 0.254 1.00 90.81 95 GLN A CA 1
ATOM 724 C C . GLN A 1 95 ? -11.553 13.775 1.161 1.00 90.81 95 GLN A C 1
ATOM 726 O O . GLN A 1 95 ? -10.320 13.718 1.195 1.00 90.81 95 GLN A O 1
ATOM 731 N N . PRO A 1 96 ? -12.226 14.649 1.933 1.00 95.12 96 PRO A N 1
ATOM 732 C CA . PRO A 1 96 ? -11.549 15.491 2.919 1.00 95.12 96 PRO A CA 1
ATOM 733 C C . PRO A 1 96 ? -10.881 14.624 3.987 1.00 95.12 96 PRO A C 1
ATOM 735 O O . PRO A 1 96 ? -11.394 13.555 4.301 1.00 95.12 96 PRO A O 1
ATOM 738 N N . ALA A 1 97 ? -9.770 15.074 4.574 1.00 95.31 97 ALA A N 1
ATOM 739 C CA . ALA A 1 97 ? -9.094 14.342 5.649 1.00 95.31 97 ALA A CA 1
ATOM 740 C C . ALA A 1 97 ? -10.052 13.995 6.807 1.00 95.31 97 ALA A C 1
ATOM 742 O O . ALA A 1 97 ? -10.950 14.770 7.139 1.00 95.31 97 ALA A O 1
ATOM 743 N N . LEU A 1 98 ? -9.856 12.821 7.414 1.00 97.12 98 LEU A N 1
ATOM 744 C CA . LEU A 1 98 ? -10.584 12.436 8.624 1.00 97.12 98 LEU A CA 1
ATOM 745 C C . LEU A 1 98 ? -10.085 13.262 9.812 1.00 97.12 98 LEU A C 1
ATOM 747 O O . LEU A 1 98 ? -8.900 13.582 9.882 1.00 97.12 98 LEU A O 1
ATOM 751 N N . SER A 1 99 ? -10.969 13.572 10.762 1.00 98.25 99 SER A N 1
ATOM 752 C CA . SER A 1 99 ? -10.539 14.101 12.058 1.00 98.25 99 SER A CA 1
ATOM 753 C C . SER A 1 99 ? -9.819 13.020 12.870 1.00 98.25 99 SER A C 1
ATOM 755 O O . SER A 1 99 ? -10.115 11.832 12.722 1.00 98.25 99 SER A O 1
ATOM 757 N N . GLU A 1 100 ? -8.923 13.423 13.773 1.00 97.81 100 GLU A N 1
ATOM 758 C CA . GLU A 1 100 ? -8.225 12.491 14.676 1.00 97.81 100 GLU A CA 1
ATOM 759 C C . GLU A 1 100 ? -9.207 11.643 15.497 1.00 97.81 100 GLU A C 1
ATOM 761 O O . GLU A 1 100 ? -9.065 10.427 15.571 1.00 97.81 100 GLU A O 1
ATOM 766 N N . GLU A 1 101 ? -10.286 12.249 15.999 1.00 98.06 101 GLU A N 1
ATOM 767 C CA . GLU A 1 101 ? -11.355 11.549 16.728 1.00 98.06 101 GLU A CA 1
ATOM 768 C C . GLU A 1 101 ? -12.006 10.441 15.885 1.00 98.06 101 GLU A C 1
ATOM 770 O O . GLU A 1 101 ? -12.302 9.348 16.377 1.00 98.06 101 GLU A O 1
ATOM 775 N N . ARG A 1 102 ? -12.218 10.701 14.588 1.00 97.50 102 ARG A N 1
ATOM 776 C CA . ARG A 1 102 ? -12.785 9.718 13.662 1.00 97.50 102 ARG A CA 1
ATOM 777 C C . ARG A 1 102 ? -11.786 8.605 13.358 1.00 97.50 102 ARG A C 1
ATOM 779 O O . ARG A 1 102 ? -12.188 7.444 13.305 1.00 97.50 102 ARG A O 1
ATOM 786 N N . ILE A 1 103 ? -10.507 8.942 13.189 1.00 98.19 103 ILE A N 1
ATOM 787 C CA . ILE A 1 103 ? -9.422 7.969 13.002 1.00 98.19 103 ILE A CA 1
ATOM 788 C C . ILE A 1 103 ? -9.333 7.044 14.222 1.00 98.19 103 ILE A C 1
ATOM 790 O O . ILE A 1 103 ? -9.344 5.824 14.058 1.00 98.19 103 ILE A O 1
ATOM 794 N N . ASP A 1 104 ? -9.293 7.604 15.432 1.00 97.19 104 ASP A N 1
ATOM 795 C CA . ASP A 1 104 ? -9.278 6.850 16.689 1.00 97.19 104 ASP A CA 1
ATOM 796 C C . ASP A 1 104 ? -10.488 5.917 16.794 1.00 97.19 104 ASP A C 1
ATOM 798 O O . ASP A 1 104 ? -10.329 4.727 17.063 1.00 97.19 104 ASP A O 1
ATOM 802 N N . SER A 1 105 ? -11.692 6.423 16.510 1.00 96.50 105 SER A N 1
ATOM 803 C CA . SER A 1 105 ? -12.922 5.629 16.573 1.00 96.50 105 SER A CA 1
ATOM 804 C C . SER A 1 105 ? -12.931 4.448 15.600 1.00 96.50 105 SER A C 1
ATOM 806 O O . SER A 1 105 ? -13.442 3.388 15.958 1.00 96.50 105 SER A O 1
ATOM 808 N N . LEU A 1 106 ? -12.414 4.614 14.379 1.00 95.25 106 LEU A N 1
ATOM 809 C CA . LEU A 1 106 ? -12.365 3.544 13.375 1.00 95.25 106 LEU A CA 1
ATOM 810 C C . LEU A 1 106 ? -11.315 2.484 13.732 1.00 95.25 106 LEU A C 1
ATOM 812 O O . LEU A 1 106 ? -11.551 1.290 13.554 1.00 95.25 106 LEU A O 1
ATOM 816 N N . LEU A 1 107 ? -10.167 2.912 14.262 1.00 95.19 107 LEU A N 1
ATOM 817 C CA . LEU A 1 107 ? -9.082 2.015 14.656 1.00 95.19 107 LEU A CA 1
ATOM 818 C C . LEU A 1 107 ? -9.364 1.281 15.974 1.00 95.19 107 LEU A C 1
ATOM 820 O O . LEU A 1 107 ? -8.894 0.161 16.140 1.00 95.19 107 LEU A O 1
ATOM 824 N N . ALA A 1 108 ? -10.160 1.855 16.882 1.00 93.69 108 ALA A N 1
ATOM 825 C CA . ALA A 1 108 ? -10.486 1.259 18.183 1.00 93.69 108 ALA A CA 1
ATOM 826 C C . ALA A 1 108 ? -11.138 -0.131 18.089 1.00 93.69 108 ALA A C 1
ATOM 828 O O . ALA A 1 108 ? -11.073 -0.907 19.040 1.00 93.69 108 ALA A O 1
ATOM 829 N N . GLY A 1 109 ? -11.745 -0.459 16.943 1.00 89.25 109 GLY A N 1
ATOM 830 C CA . GLY A 1 109 ? -12.291 -1.786 16.680 1.00 89.25 109 GLY A CA 1
ATOM 831 C C . GLY A 1 109 ? -11.235 -2.882 16.525 1.00 89.25 109 GLY A C 1
ATOM 832 O O . GLY A 1 109 ? -11.614 -4.045 16.536 1.00 89.25 109 GLY A O 1
ATOM 833 N N . TYR A 1 110 ? -9.945 -2.549 16.388 1.00 93.25 110 TYR A N 1
ATOM 834 C CA . TYR A 1 110 ? -8.886 -3.499 16.052 1.00 93.25 110 TYR A CA 1
ATOM 835 C C . TYR A 1 110 ? -7.892 -3.699 17.199 1.00 93.25 110 TYR A C 1
ATOM 837 O O . TYR A 1 110 ? -7.304 -2.745 17.710 1.00 93.25 110 TYR A O 1
ATOM 845 N N . GLY A 1 111 ? -7.658 -4.959 17.579 1.00 93.00 111 GLY A N 1
ATOM 846 C CA . GLY A 1 111 ? -6.838 -5.309 18.748 1.00 93.00 111 GLY A CA 1
ATOM 847 C C . GLY A 1 111 ? -5.356 -4.938 18.620 1.00 93.00 111 GLY A C 1
ATOM 848 O O . GLY A 1 111 ? -4.662 -4.774 19.620 1.00 93.00 111 GLY A O 1
ATOM 849 N N . ASP A 1 112 ? -4.873 -4.769 17.392 1.00 94.31 112 ASP A N 1
ATOM 850 C CA . ASP A 1 112 ? -3.495 -4.425 17.052 1.00 94.31 112 ASP A CA 1
ATOM 851 C C . ASP A 1 112 ? -3.358 -3.011 16.461 1.00 94.31 112 ASP A C 1
ATOM 853 O O . ASP A 1 112 ? -2.316 -2.677 15.893 1.00 94.31 112 ASP A O 1
ATOM 857 N N . ALA A 1 113 ? -4.368 -2.150 16.635 1.00 94.19 113 ALA A N 1
ATOM 858 C CA . ALA A 1 113 ? -4.366 -0.770 16.143 1.00 94.19 113 ALA A CA 1
ATOM 859 C C . ALA A 1 113 ? -3.128 0.037 16.571 1.00 94.19 113 ALA A C 1
ATOM 861 O O . ALA A 1 113 ? -2.614 0.843 15.797 1.00 94.19 113 ALA A O 1
ATOM 862 N N . ALA A 1 114 ? -2.597 -0.219 17.771 1.00 96.25 114 ALA A N 1
ATOM 863 C CA . ALA A 1 114 ? -1.376 0.418 18.270 1.00 96.25 114 ALA A CA 1
ATOM 864 C C . ALA A 1 114 ? -0.116 0.082 17.444 1.00 96.25 114 ALA A C 1
ATOM 866 O O . ALA A 1 114 ? 0.881 0.795 17.530 1.00 96.25 114 ALA A O 1
ATOM 867 N N . SER A 1 115 ? -0.147 -0.985 16.639 1.00 96.62 115 SER A N 1
ATOM 868 C CA . SER A 1 115 ? 0.956 -1.372 15.749 1.00 96.62 115 SER A CA 1
ATOM 869 C C . SER A 1 115 ? 0.924 -0.645 14.401 1.00 96.62 115 SER A C 1
ATOM 871 O O . SER A 1 115 ? 1.892 -0.726 13.639 1.00 96.62 115 SER A O 1
ATOM 873 N N . VAL A 1 116 ? -0.162 0.068 14.086 1.00 97.38 116 VAL A N 1
ATOM 874 C CA . VAL A 1 116 ? -0.253 0.902 12.883 1.00 97.38 116 VAL A CA 1
ATOM 875 C C . VAL A 1 116 ? 0.674 2.098 13.055 1.00 97.38 116 VAL A C 1
ATOM 877 O O . VAL A 1 116 ? 0.562 2.857 14.018 1.00 97.38 116 VAL A O 1
ATOM 880 N N . ALA A 1 117 ? 1.605 2.287 12.121 1.00 97.88 117 ALA A N 1
ATOM 881 C CA . ALA A 1 117 ? 2.494 3.437 12.192 1.00 97.88 117 ALA A CA 1
ATOM 882 C C . ALA A 1 117 ? 1.714 4.757 12.067 1.00 97.88 117 ALA A C 1
ATOM 884 O O . ALA A 1 117 ? 0.757 4.840 11.300 1.00 97.88 117 ALA A O 1
ATOM 885 N N . GLY A 1 118 ? 2.159 5.814 12.758 1.00 97.69 118 GLY A N 1
ATOM 886 C CA . GLY A 1 118 ? 1.477 7.118 12.754 1.00 97.69 118 GLY A CA 1
ATOM 887 C C . GLY A 1 118 ? 1.186 7.659 11.349 1.00 97.69 118 GLY A C 1
ATOM 888 O O . GLY A 1 118 ? 0.082 8.119 11.083 1.00 97.69 118 GLY A O 1
ATOM 889 N N . TRP A 1 119 ? 2.134 7.498 10.421 1.00 95.88 119 TRP A N 1
ATOM 890 C CA . TRP A 1 119 ? 1.995 7.913 9.019 1.00 95.88 119 TRP A CA 1
ATOM 891 C C . TRP A 1 119 ? 0.956 7.113 8.219 1.00 95.88 119 TRP A C 1
ATOM 893 O O . TRP A 1 119 ? 0.529 7.576 7.169 1.00 95.88 119 TRP A O 1
ATOM 903 N N . ALA A 1 120 ? 0.564 5.926 8.687 1.00 97.62 120 ALA A N 1
ATOM 904 C CA . ALA A 1 120 ? -0.398 5.052 8.020 1.00 97.62 120 ALA A CA 1
ATOM 905 C C . ALA A 1 120 ? -1.816 5.178 8.595 1.00 97.62 120 ALA A C 1
ATOM 907 O O . ALA A 1 120 ? -2.769 4.714 7.974 1.00 97.62 120 ALA A O 1
ATOM 908 N N . ARG A 1 121 ? -1.983 5.789 9.777 1.00 97.88 121 ARG A N 1
ATOM 909 C CA . ARG A 1 121 ? -3.251 5.768 10.525 1.00 97.88 121 ARG A CA 1
ATOM 910 C C . ARG A 1 121 ? -4.432 6.316 9.733 1.00 97.88 121 ARG A C 1
ATOM 912 O O . ARG A 1 121 ? -5.478 5.675 9.694 1.00 97.88 121 ARG A O 1
ATOM 919 N N . GLN A 1 122 ? -4.261 7.470 9.092 1.00 97.94 122 GLN A N 1
ATOM 920 C CA . GLN A 1 122 ? -5.328 8.105 8.320 1.00 97.94 122 GLN A CA 1
ATOM 921 C C . GLN A 1 122 ? -5.751 7.257 7.115 1.00 97.94 122 GLN A C 1
ATOM 923 O O . GLN A 1 122 ? -6.943 7.083 6.873 1.00 97.94 122 GLN A O 1
ATOM 928 N N . ASP A 1 123 ? -4.785 6.701 6.389 1.00 98.00 123 ASP A N 1
ATOM 929 C CA . ASP A 1 123 ? -5.019 5.867 5.208 1.00 98.00 123 ASP A CA 1
ATOM 930 C C . ASP A 1 123 ? -5.686 4.532 5.575 1.00 98.00 123 ASP A C 1
ATOM 932 O O . ASP A 1 123 ? -6.638 4.101 4.922 1.00 98.00 123 ASP A O 1
ATOM 936 N N . VAL A 1 124 ? -5.236 3.902 6.665 1.00 97.44 124 VAL A N 1
ATOM 937 C CA . VAL A 1 124 ? -5.852 2.690 7.222 1.00 97.44 124 VAL A CA 1
ATOM 938 C C . VAL A 1 124 ? -7.298 2.977 7.626 1.00 97.44 124 VAL A C 1
ATOM 940 O O . VAL A 1 124 ? -8.205 2.273 7.184 1.00 97.44 124 VAL A O 1
ATOM 943 N N . ALA A 1 125 ? -7.533 4.036 8.408 1.00 97.00 125 ALA A N 1
ATOM 944 C CA . ALA A 1 125 ? -8.873 4.430 8.836 1.00 97.00 125 ALA A CA 1
ATOM 945 C C . ALA A 1 125 ? -9.787 4.749 7.643 1.00 97.00 125 ALA A C 1
ATOM 947 O O . ALA A 1 125 ? -10.939 4.318 7.622 1.00 97.00 125 ALA A O 1
ATOM 948 N N . ARG A 1 126 ? -9.271 5.429 6.611 1.00 97.38 126 ARG A N 1
ATOM 949 C CA . ARG A 1 126 ? -10.029 5.723 5.389 1.00 97.38 126 ARG A CA 1
ATOM 950 C C . ARG A 1 126 ? -10.527 4.457 4.704 1.00 97.38 126 ARG A C 1
ATOM 952 O O . ARG A 1 126 ? -11.684 4.406 4.296 1.00 97.38 126 ARG A O 1
ATOM 959 N N . LEU A 1 127 ? -9.669 3.450 4.559 1.00 97.38 127 LEU A N 1
ATOM 960 C CA . LEU A 1 127 ? -10.064 2.210 3.897 1.00 97.38 127 LEU A CA 1
ATOM 961 C C . LEU A 1 127 ? -10.999 1.350 4.749 1.00 97.38 127 LEU A C 1
ATOM 963 O O . LEU A 1 127 ? -11.797 0.614 4.172 1.00 97.38 127 LEU A O 1
ATOM 967 N N . ILE A 1 128 ? -10.936 1.457 6.080 1.00 95.88 128 ILE A N 1
ATOM 968 C CA . ILE A 1 128 ? -11.933 0.858 6.981 1.00 95.88 128 ILE A CA 1
ATOM 969 C C . ILE A 1 128 ? -13.291 1.534 6.770 1.00 95.88 128 ILE A C 1
ATOM 971 O O . ILE A 1 128 ? -14.292 0.855 6.577 1.00 95.88 128 ILE A O 1
ATOM 975 N N . GLU A 1 129 ? -13.331 2.869 6.752 1.00 95.56 129 GLU A N 1
ATOM 976 C CA . GLU A 1 129 ? -14.572 3.625 6.545 1.00 95.56 129 GLU A CA 1
ATOM 977 C C . GLU A 1 129 ? -15.215 3.353 5.179 1.00 95.56 129 GLU A C 1
ATOM 979 O O . GLU A 1 129 ? -16.437 3.286 5.076 1.00 95.56 129 GLU A O 1
ATOM 984 N N . ALA A 1 130 ? -14.396 3.168 4.142 1.00 95.38 130 ALA A N 1
ATOM 985 C CA . ALA A 1 130 ? -14.845 2.819 2.796 1.00 95.38 130 ALA A CA 1
ATOM 986 C C . ALA A 1 130 ? -15.195 1.324 2.626 1.00 95.38 130 ALA A C 1
ATOM 988 O O . ALA A 1 130 ? -15.516 0.896 1.517 1.00 95.38 130 ALA A O 1
ATOM 989 N N . ASP A 1 131 ? -15.083 0.523 3.691 1.00 93.25 131 ASP A N 1
ATOM 990 C CA . ASP A 1 131 ? -15.319 -0.928 3.709 1.00 93.25 131 ASP A CA 1
ATOM 991 C C . ASP A 1 131 ? -14.428 -1.727 2.723 1.00 93.25 131 ASP A C 1
ATOM 993 O O . ASP A 1 131 ? -14.703 -2.865 2.337 1.00 93.25 131 ASP A O 1
ATOM 997 N N . ILE A 1 132 ? -13.300 -1.130 2.318 1.00 95.50 132 ILE A N 1
ATOM 998 C CA . ILE A 1 132 ? -12.272 -1.757 1.474 1.00 95.50 132 ILE A CA 1
ATOM 999 C C . ILE A 1 132 ? -11.354 -2.616 2.349 1.00 95.50 132 ILE A C 1
ATOM 1001 O O . ILE A 1 132 ? -11.041 -3.771 2.025 1.00 95.50 132 ILE A O 1
ATOM 1005 N N . LEU A 1 133 ? -10.938 -2.070 3.493 1.00 93.94 133 LEU A N 1
ATOM 1006 C CA . LEU A 1 133 ? -10.136 -2.769 4.485 1.00 93.94 133 LEU A CA 1
ATOM 1007 C C . LEU A 1 133 ? -11.036 -3.353 5.572 1.00 93.94 133 LEU A C 1
ATOM 1009 O O . LEU A 1 133 ? -11.394 -2.696 6.542 1.00 93.94 133 LEU A O 1
ATOM 1013 N N . GLN A 1 134 ? -11.330 -4.639 5.433 1.00 78.50 134 GLN A N 1
ATOM 1014 C CA . GLN A 1 134 ? -12.013 -5.419 6.458 1.00 78.50 134 GLN A CA 1
ATOM 1015 C C . GLN A 1 134 ? -10.985 -6.210 7.272 1.00 78.50 134 GLN A C 1
ATOM 1017 O O . GLN A 1 134 ? -10.054 -6.793 6.705 1.00 78.50 134 GLN A O 1
ATOM 1022 N N . GLY A 1 135 ? -11.147 -6.233 8.597 1.00 62.34 135 GLY A N 1
ATOM 1023 C CA . GLY A 1 135 ? -10.319 -7.061 9.474 1.00 62.34 135 GLY A CA 1
ATOM 1024 C C . GLY A 1 135 ? -10.511 -8.545 9.176 1.00 62.34 135 GLY A C 1
ATOM 1025 O O . GLY A 1 135 ? -11.620 -8.996 8.895 1.00 62.34 135 GLY A O 1
ATOM 1026 N N . GLN A 1 136 ? -9.437 -9.327 9.240 1.00 56.28 136 GLN A N 1
ATOM 1027 C CA . GLN A 1 136 ? -9.539 -10.781 9.123 1.00 56.28 136 GLN A CA 1
ATOM 1028 C C . GLN A 1 136 ? -10.080 -11.352 10.430 1.00 56.28 136 GLN A C 1
ATOM 1030 O O . GLN A 1 136 ? -9.391 -11.220 11.432 1.00 56.28 136 GLN A O 1
ATOM 1035 N N . GLY A 1 137 ? -11.280 -11.953 10.415 1.00 53.56 137 GLY A N 1
ATOM 1036 C CA . GLY A 1 137 ? -11.818 -12.973 11.348 1.00 53.56 137 GLY A CA 1
ATOM 1037 C C . GLY A 1 137 ? -11.736 -12.778 12.876 1.00 53.56 137 GLY A C 1
ATOM 1038 O O . GLY A 1 137 ? -12.266 -13.605 13.608 1.00 53.56 137 GLY A O 1
ATOM 1039 N N . GLN A 1 138 ? -11.070 -11.732 13.362 1.00 56.56 138 GLN A N 1
ATOM 1040 C CA . GLN A 1 138 ? -10.633 -11.491 14.741 1.00 56.56 138 GLN A CA 1
ATOM 1041 C C . GLN A 1 138 ? -10.329 -9.997 14.983 1.00 56.56 138 GLN A C 1
ATOM 1043 O O . GLN A 1 138 ? -9.633 -9.665 15.936 1.00 56.56 138 GLN A O 1
ATOM 1048 N N . MET A 1 139 ? -10.800 -9.097 14.107 1.00 79.94 139 MET A N 1
ATOM 1049 C CA . MET A 1 139 ? -10.531 -7.654 14.198 1.00 79.94 139 MET A CA 1
ATOM 1050 C C . MET A 1 139 ? -9.026 -7.314 14.307 1.00 79.94 139 MET A C 1
ATOM 1052 O O . MET A 1 139 ? -8.612 -6.513 15.140 1.00 79.94 139 MET A O 1
ATOM 1056 N N . GLN A 1 140 ? -8.189 -7.938 13.474 1.00 90.25 140 GLN A N 1
ATOM 1057 C CA . GLN A 1 140 ? -6.756 -7.627 13.377 1.00 90.25 140 GLN A CA 1
ATOM 1058 C C . GLN A 1 140 ? -6.417 -7.010 12.016 1.00 90.25 140 GLN A C 1
ATOM 1060 O O . GLN A 1 140 ? -6.993 -7.389 10.988 1.00 90.25 140 GLN A O 1
ATOM 1065 N N . LEU A 1 141 ? -5.486 -6.054 12.021 1.00 93.12 141 LEU A N 1
ATOM 1066 C CA . LEU A 1 141 ? -4.968 -5.364 10.837 1.00 93.12 141 LEU A CA 1
ATOM 1067 C C . LEU A 1 141 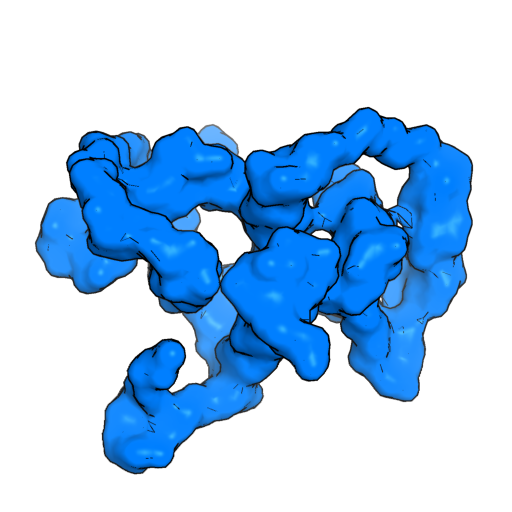? -3.682 -6.002 10.306 1.00 93.12 141 LEU A C 1
ATOM 1069 O O . LEU A 1 141 ? -3.452 -5.962 9.098 1.00 93.12 141 LEU A O 1
ATOM 1073 N N . ASN A 1 142 ? -2.873 -6.586 11.189 1.00 94.25 142 ASN A N 1
ATOM 1074 C CA . ASN A 1 142 ? -1.544 -7.149 10.968 1.00 94.25 142 ASN A CA 1
ATOM 1075 C C . ASN A 1 142 ? -0.593 -6.205 10.206 1.00 94.25 142 ASN A C 1
ATOM 1077 O O . ASN A 1 142 ? 0.005 -6.613 9.210 1.00 94.25 142 ASN A O 1
ATOM 1081 N N . PRO A 1 143 ? -0.410 -4.940 10.641 1.00 95.75 143 PRO A N 1
ATOM 1082 C CA . PRO A 1 143 ? 0.244 -3.903 9.837 1.00 95.75 143 PRO A CA 1
ATOM 1083 C C . PRO A 1 143 ? 1.707 -4.217 9.497 1.00 95.75 143 PRO A C 1
ATOM 1085 O O . PRO A 1 143 ? 2.197 -3.798 8.449 1.00 95.75 143 PRO A O 1
ATOM 1088 N N . LYS A 1 144 ? 2.404 -4.957 10.369 1.00 96.62 144 LYS A N 1
ATOM 1089 C CA . LYS A 1 144 ? 3.830 -5.288 10.217 1.00 96.62 144 LYS A CA 1
ATOM 1090 C C . LYS A 1 144 ? 4.095 -6.606 9.493 1.00 96.62 144 LYS A C 1
ATOM 1092 O O . LYS A 1 144 ? 5.239 -6.852 9.129 1.00 96.62 144 LYS A O 1
ATOM 1097 N N . ALA A 1 145 ? 3.073 -7.439 9.298 1.00 95.88 145 ALA A N 1
ATOM 1098 C CA . ALA A 1 145 ? 3.208 -8.651 8.503 1.00 95.88 145 ALA A CA 1
ATOM 1099 C C . ALA A 1 145 ? 3.363 -8.292 7.020 1.00 95.88 145 ALA A C 1
ATOM 1101 O O . ALA A 1 145 ? 2.914 -7.227 6.588 1.00 95.88 145 ALA A O 1
ATOM 1102 N N . ASN A 1 146 ? 3.966 -9.180 6.239 1.00 97.50 146 ASN A N 1
ATOM 1103 C CA . ASN A 1 146 ? 3.923 -9.077 4.788 1.00 97.50 146 ASN A CA 1
ATOM 1104 C C . ASN A 1 146 ? 2.500 -9.312 4.281 1.00 97.50 146 ASN A C 1
ATOM 1106 O O . ASN A 1 146 ? 1.714 -10.028 4.903 1.00 97.50 146 ASN A O 1
ATOM 1110 N N . ILE A 1 147 ? 2.165 -8.683 3.156 1.00 95.62 147 ILE A N 1
ATOM 1111 C CA . ILE A 1 147 ? 0.878 -8.908 2.505 1.00 95.62 147 ILE A CA 1
ATOM 1112 C C . ILE A 1 147 ? 0.979 -10.049 1.496 1.00 95.62 147 ILE A C 1
ATOM 1114 O O . ILE A 1 147 ? 1.902 -10.123 0.681 1.00 95.62 147 ILE A O 1
ATOM 1118 N N . THR A 1 148 ? -0.027 -10.911 1.513 1.00 95.12 148 THR A N 1
ATOM 1119 C CA . THR A 1 148 ? -0.152 -12.001 0.556 1.00 95.12 148 THR A CA 1
ATOM 1120 C C . THR A 1 148 ? -0.820 -11.534 -0.727 1.00 95.12 148 THR A C 1
ATOM 1122 O O . THR A 1 148 ? -1.604 -10.577 -0.779 1.00 95.12 148 THR A O 1
ATOM 1125 N N . ARG A 1 149 ? -0.576 -12.287 -1.791 1.00 93.31 149 ARG A N 1
ATOM 1126 C CA . ARG A 1 149 ? -1.176 -12.050 -3.101 1.00 93.31 149 ARG A CA 1
ATOM 1127 C C . ARG A 1 149 ? -2.709 -12.037 -3.075 1.00 93.31 149 ARG A C 1
ATOM 1129 O O . ARG A 1 149 ? -3.326 -11.203 -3.740 1.00 93.31 149 ARG A O 1
ATOM 1136 N N . ALA A 1 150 ? -3.331 -12.952 -2.329 1.00 92.12 150 ALA A N 1
ATOM 1137 C CA . ALA A 1 150 ? -4.787 -13.016 -2.209 1.00 92.12 150 ALA A CA 1
ATOM 1138 C C . ALA A 1 150 ? -5.365 -11.797 -1.484 1.00 92.12 150 ALA A C 1
ATOM 1140 O O . ALA A 1 150 ? -6.425 -11.302 -1.861 1.00 92.12 150 ALA A O 1
ATOM 1141 N N . GLU A 1 151 ? -4.664 -11.282 -0.478 1.00 94.00 151 GLU A N 1
ATOM 1142 C CA . GLU A 1 151 ? -5.101 -10.086 0.236 1.00 94.00 151 GLU A CA 1
ATOM 1143 C C . GLU A 1 151 ? -5.046 -8.847 -0.654 1.00 94.00 151 GLU A C 1
ATOM 1145 O O . GLU A 1 151 ? -5.995 -8.067 -0.656 1.00 94.00 151 GLU A O 1
ATOM 1150 N N . VAL A 1 152 ? -3.990 -8.690 -1.458 1.00 95.19 152 VAL A N 1
ATOM 1151 C CA . VAL A 1 152 ? -3.888 -7.579 -2.420 1.00 95.19 152 VAL A CA 1
ATOM 1152 C C . VAL A 1 152 ? -5.005 -7.658 -3.449 1.00 95.19 152 VAL A C 1
ATOM 1154 O O . VAL A 1 152 ? -5.698 -6.672 -3.689 1.00 95.19 152 VAL A O 1
ATOM 1157 N N . ALA A 1 153 ? -5.235 -8.849 -4.005 1.00 93.31 153 ALA A N 1
ATOM 1158 C CA . ALA A 1 153 ? -6.332 -9.093 -4.930 1.00 93.31 153 ALA A CA 1
ATOM 1159 C C . ALA A 1 153 ? -7.695 -8.727 -4.323 1.00 93.31 153 ALA A C 1
ATOM 1161 O O . ALA A 1 153 ? -8.509 -8.088 -4.986 1.00 93.31 153 ALA A O 1
ATOM 1162 N N . ALA A 1 154 ? -7.935 -9.102 -3.064 1.00 94.00 154 ALA A N 1
ATOM 1163 C CA . ALA A 1 154 ? -9.175 -8.791 -2.363 1.00 94.00 154 ALA A CA 1
ATOM 1164 C C . ALA A 1 154 ? -9.340 -7.282 -2.119 1.00 94.00 154 ALA A C 1
ATOM 1166 O O . ALA A 1 154 ? -10.430 -6.753 -2.333 1.00 94.00 154 ALA A O 1
ATOM 1167 N N . LEU A 1 155 ? -8.275 -6.582 -1.713 1.00 96.12 155 LEU A N 1
ATOM 1168 C CA . LEU A 1 155 ? -8.297 -5.128 -1.522 1.00 96.12 155 LEU A CA 1
ATOM 1169 C C . LEU A 1 155 ? -8.575 -4.392 -2.835 1.00 96.12 155 LEU A C 1
ATOM 1171 O O . LEU A 1 155 ? -9.430 -3.511 -2.859 1.00 96.12 155 LEU A O 1
ATOM 1175 N N . VAL A 1 156 ? -7.913 -4.780 -3.930 1.00 96.19 156 VAL A N 1
ATOM 1176 C CA . VAL A 1 156 ? -8.150 -4.194 -5.259 1.00 96.19 156 VAL A CA 1
ATOM 1177 C C . VAL A 1 156 ? -9.574 -4.483 -5.730 1.00 96.19 156 VAL A C 1
ATOM 1179 O O . VAL A 1 156 ? -10.263 -3.572 -6.170 1.00 96.19 156 VAL A O 1
ATOM 1182 N N . ALA A 1 157 ? -10.064 -5.717 -5.587 1.00 94.81 157 ALA A N 1
ATOM 1183 C CA . ALA A 1 157 ? -11.433 -6.054 -5.972 1.00 94.81 157 ALA A CA 1
ATOM 1184 C C . ALA A 1 157 ? -12.475 -5.225 -5.203 1.00 94.81 157 ALA A C 1
ATOM 1186 O O . ALA A 1 157 ? -13.417 -4.718 -5.808 1.00 94.81 157 ALA A O 1
ATOM 1187 N N . ARG A 1 158 ? -12.301 -5.050 -3.886 1.00 96.19 158 ARG A N 1
ATOM 1188 C CA . ARG A 1 158 ? -13.186 -4.189 -3.087 1.00 96.19 158 ARG A CA 1
ATOM 1189 C C . ARG A 1 158 ? -13.063 -2.728 -3.488 1.00 96.19 158 ARG A C 1
ATOM 1191 O O . ARG A 1 158 ? -14.090 -2.096 -3.666 1.00 96.19 158 ARG A O 1
ATOM 1198 N N . LEU A 1 159 ? -11.848 -2.216 -3.696 1.00 96.81 159 LEU A N 1
ATOM 1199 C CA . LEU A 1 159 ? -11.630 -0.859 -4.201 1.00 96.81 159 LEU A CA 1
ATOM 1200 C C . LEU A 1 159 ? -12.442 -0.608 -5.479 1.00 96.81 159 LEU A C 1
ATOM 1202 O O . LEU A 1 159 ? -13.200 0.358 -5.537 1.00 96.81 159 LEU A O 1
ATOM 1206 N N . LEU A 1 160 ? -12.323 -1.491 -6.472 1.00 95.62 160 LEU A N 1
ATOM 1207 C CA . LEU A 1 160 ? -13.021 -1.356 -7.752 1.00 95.62 160 LEU A CA 1
ATOM 1208 C C . LEU A 1 160 ? -14.548 -1.394 -7.587 1.00 95.62 160 LEU A C 1
ATOM 1210 O O . LEU A 1 160 ? -15.243 -0.601 -8.213 1.00 95.62 160 LEU A O 1
ATOM 1214 N N . LYS A 1 161 ? -15.072 -2.266 -6.716 1.00 94.88 161 LYS A N 1
ATOM 1215 C CA . LYS A 1 161 ? -16.513 -2.338 -6.414 1.00 94.88 161 LYS A CA 1
ATOM 1216 C C . LYS A 1 161 ? -17.025 -1.119 -5.651 1.00 94.88 161 LYS A C 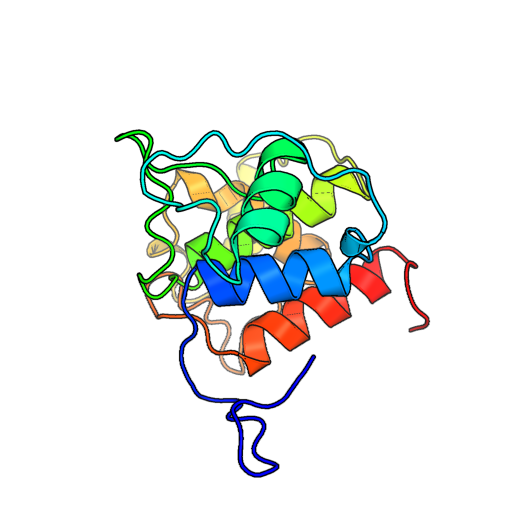1
ATOM 1218 O O . LYS A 1 161 ? -18.101 -0.616 -5.947 1.00 94.88 161 LYS A O 1
ATOM 1223 N N . THR A 1 162 ? -16.274 -0.647 -4.658 1.00 95.06 162 THR A N 1
ATOM 1224 C CA . THR A 1 162 ? -16.630 0.522 -3.837 1.00 95.06 162 THR A CA 1
ATOM 1225 C C . THR A 1 162 ? -16.627 1.811 -4.657 1.00 95.06 162 THR A C 1
ATOM 1227 O O . THR A 1 162 ? -17.344 2.748 -4.326 1.00 95.06 162 THR A O 1
ATOM 1230 N N . THR A 1 163 ? -15.826 1.860 -5.722 1.00 94.19 163 THR A 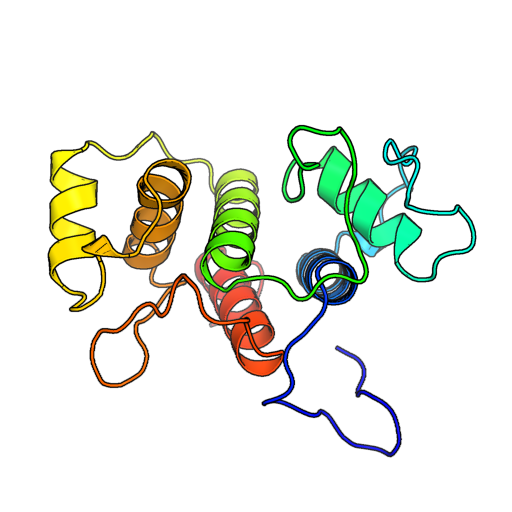N 1
ATOM 1231 C CA . THR A 1 163 ? -15.713 3.013 -6.628 1.00 94.19 163 THR A CA 1
A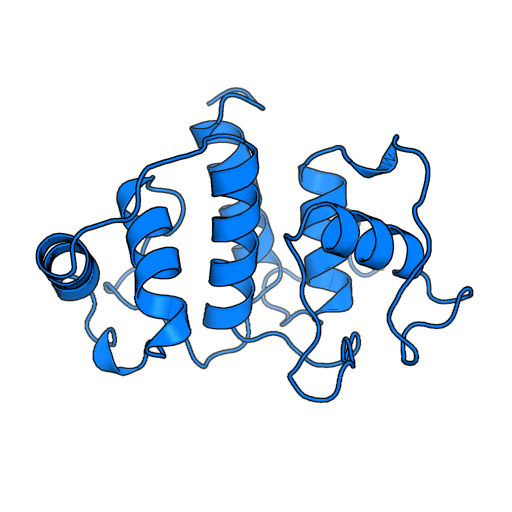TOM 1232 C C . THR A 1 163 ? -16.524 2.866 -7.917 1.00 94.19 163 THR A C 1
ATOM 1234 O O . THR A 1 163 ? -16.359 3.675 -8.824 1.00 94.19 163 THR A O 1
ATOM 1237 N N . ASP A 1 164 ? -17.390 1.849 -8.004 1.00 93.38 164 ASP A N 1
ATOM 1238 C CA . ASP A 1 164 ? -18.237 1.546 -9.166 1.00 93.38 164 ASP A CA 1
ATOM 1239 C C . ASP A 1 164 ? -17.457 1.426 -10.501 1.00 93.38 164 ASP A C 1
ATOM 1241 O O . ASP A 1 164 ? -18.005 1.620 -11.586 1.00 93.38 164 ASP A O 1
ATOM 1245 N N . LEU A 1 165 ? -16.167 1.065 -10.438 1.00 90.69 165 LEU A N 1
ATOM 1246 C CA . LEU A 1 165 ? -15.353 0.730 -11.615 1.00 90.69 165 LEU A CA 1
ATOM 1247 C C . LEU A 1 165 ? -15.661 -0.680 -12.142 1.00 90.69 165 LEU A C 1
ATOM 1249 O O . LEU A 1 165 ? -15.382 -0.977 -13.303 1.00 90.69 165 LEU A O 1
ATOM 1253 N N . ILE A 1 166 ? -16.223 -1.546 -11.291 1.00 89.94 166 ILE A N 1
ATOM 1254 C CA . ILE A 1 166 ? -16.791 -2.851 -11.658 1.00 89.94 166 ILE A CA 1
ATOM 1255 C C . ILE A 1 166 ? -18.100 -3.096 -10.896 1.00 89.94 166 ILE A C 1
ATOM 1257 O O . ILE A 1 166 ? -18.317 -2.523 -9.827 1.00 89.94 166 ILE A O 1
ATOM 1261 N N . ASP A 1 167 ? -18.931 -4.004 -11.411 1.00 79.19 167 ASP A N 1
ATOM 1262 C CA . ASP A 1 167 ? -20.195 -4.391 -10.776 1.00 79.19 167 ASP A CA 1
ATOM 1263 C C . ASP A 1 167 ? -20.001 -5.050 -9.394 1.00 79.19 167 ASP A C 1
ATOM 1265 O O . ASP A 1 167 ? -18.994 -5.719 -9.116 1.00 79.19 167 ASP A O 1
ATOM 1269 N N . LYS A 1 168 ? -21.005 -4.863 -8.526 1.00 67.19 168 LYS A N 1
ATOM 1270 C CA . LYS A 1 168 ? -21.029 -5.351 -7.137 1.00 67.19 168 LYS A CA 1
ATOM 1271 C C . LYS A 1 168 ? -21.194 -6.863 -7.031 1.00 67.19 168 LYS A C 1
ATOM 1273 O O . LYS A 1 168 ? -22.031 -7.442 -7.750 1.00 67.19 168 LYS A O 1
#

Radius of gyration: 15.7 Å; chains: 1; bounding box: 38×40×41 Å

Sequence (168 aa):
MKGTGDNTFSPNRDITRSEFSEIVVVGLGLMGLDIPENNFSDVPASAWYENSVAIASEFGIVRGYSNGLFNGNQEITREQGIVMIARAYNLINPQPALSEERIDSLLAGYGDAASVAGWARQDVARLIEADILQGQGQMQLNPKANITRAEVAALVARLLKTTDLIDK

pLDDT: mean 91.59, std 10.19, range [53.56, 98.25]

InterPro domains:
  IPR001119 S-layer homology domain [PF00395] (1-20)
  IPR001119 S-layer homology domain [PF00395] (39-80)
  IPR001119 S-layer homology domain [PF00395] (110-153)
  IPR001119 S-layer homology domain [PS51272] (36-99)
  IPR001119 S-layer homology domain [PS51272] (107-168)
  IPR051465 Cell Envelope Structural Component [PTHR43308] (39-96)